Protein AF-A0A7S3APQ5-F1 (afdb_monomer)

InterPro domains:
  IPR001830 Glycosyl transferase, family 20 [PTHR10788] (5-122)
  IPR003337 Trehalose-phosphatase [PF02358] (5-123)
  IPR036412 HAD-like superfamily [SSF56784] (4-120)

Nearest PDB structures (foldseek):
  5dxi-assembly1_A  TM=9.384E-01  e=6.034E-10  Candida albicans SC53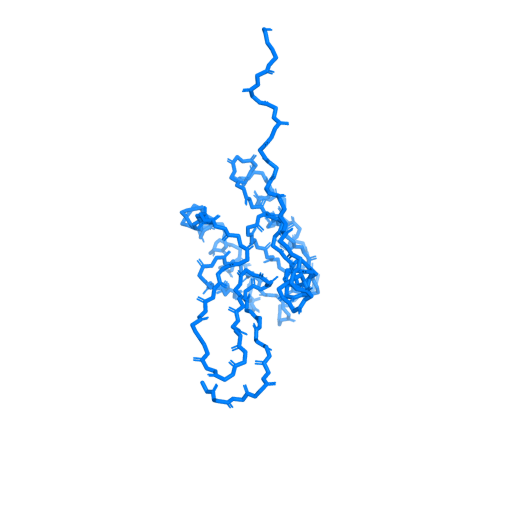14
  5dxi-assembly2_B  TM=9.416E-01  e=1.123E-09  Candida albicans SC5314
  5dx9-assembly1_A  TM=9.024E-01  e=1.352E-09  Cryptococcus neoformans
  5dxo-assembly2_B  TM=7.622E-01  e=1.271E-09  Aspergillus fumigatus Af293
  5dxn-assembly1_A  TM=7.246E-01  e=3.652E-09  Aspergillus fumigatus Af293

Organism: NCBI:txid156174

Sequence (137 aa):
GDLPIWLVAENGLFFQRPNGSEWQQTKEEVDNDWMESLKPVFKYFEARTPDTFTEVQEFTMTWHFLDADEDFAEVQAGDLQAHLVKVSGHVPVEVNTDIKRVEVRPYGVSKGTAVATIIDLISGRKREGAEDTADAE

Foldseek 3Di:
DQACDKDADDQQQWIDHHGDHDIDGLDPPDDQPVVVVCVVLLVVLPVVWPPWDWDDDPFKIKIAQPPTDPVVQVVSLVVSQVVCCVVCVVPQWDWDDDDRMIMIGGHPRHPVSNVVSVVCVVVVNDPDDPPDDDDDD

Solvent-accessible surface area (backbone atoms only — not comparable to full-atom values): 8108 Å² total; per-residue (Å²): 101,77,48,91,48,74,46,73,40,77,60,19,39,32,36,26,52,47,52,50,47,71,78,39,64,73,56,82,89,77,81,47,73,67,52,71,73,45,47,63,58,53,52,54,54,34,78,75,34,69,65,37,46,75,48,77,60,87,61,39,41,36,40,39,37,74,74,21,59,63,75,62,41,55,54,51,49,52,54,48,52,56,49,49,54,66,74,40,74,88,51,78,53,43,79,45,78,56,93,49,33,43,35,38,33,53,55,90,55,28,58,67,55,31,50,53,51,51,51,29,62,74,70,70,48,77,82,80,71,93,77,84,87,89,84,80,133

pLDDT: mean 89.64, std 14.48, range [39.81, 98.56]

Mean predicted aligned error: 6.84 Å

Secondary structure (DSSP, 8-state):
---S--EEEGGGTEEE-TTTPPEEESSSS---THHHHHHHHHHHHHHHSTT-EEEE-SS-EEEE-TTS-HHHHHHHHHHHHHHHHHHSTTSSEEEEEETTEEEEEETT--HHHHHHHHHHHHHT---------S---

Radius of gyration: 18.08 Å; Cα contacts (8 Å, |Δi|>4): 185; chains: 1; bounding box: 43×50×42 Å

Structure (mmCIF, N/CA/C/O backbone):
data_AF-A0A7S3APQ5-F1
#
_entry.id   AF-A0A7S3APQ5-F1
#
loop_
_atom_site.group_PDB
_atom_site.id
_atom_site.type_symbol
_atom_site.label_atom_id
_atom_site.label_alt_id
_atom_site.label_comp_id
_atom_site.label_asym_id
_atom_site.label_entity_id
_atom_site.label_seq_id
_atom_site.pdbx_PDB_ins_code
_atom_site.Cartn_x
_atom_site.Cartn_y
_atom_site.Cartn_z
_atom_site.occupancy
_atom_site.B_iso_or_equiv
_atom_site.auth_seq_id
_atom_site.auth_comp_id
_atom_site.auth_asym_id
_atom_site.auth_atom_id
_atom_site.pdbx_PDB_model_num
ATOM 1 N N . GLY A 1 1 ? -13.959 -13.966 14.979 1.00 64.81 1 GLY A N 1
ATOM 2 C CA . GLY A 1 1 ? -13.312 -14.727 16.063 1.00 64.81 1 GLY A CA 1
ATOM 3 C C . GLY A 1 1 ? -13.451 -13.937 17.342 1.00 64.81 1 GLY A C 1
ATOM 4 O O . GLY A 1 1 ? -13.420 -12.716 17.276 1.00 64.81 1 GLY A O 1
ATOM 5 N N . ASP A 1 2 ? -13.605 -14.605 18.481 1.00 87.25 2 ASP A N 1
ATOM 6 C CA . ASP A 1 2 ? -14.142 -13.983 19.707 1.00 87.25 2 ASP A CA 1
ATOM 7 C C . ASP A 1 2 ? -13.055 -13.454 20.652 1.00 87.25 2 ASP A C 1
ATOM 9 O O . ASP A 1 2 ? -13.194 -13.467 21.873 1.00 87.25 2 ASP A O 1
ATOM 13 N N . LEU A 1 3 ? -11.925 -13.025 20.089 1.00 92.50 3 LEU A N 1
ATOM 14 C CA . LEU A 1 3 ? -10.813 -12.513 20.880 1.00 92.50 3 LEU A CA 1
ATOM 15 C C . LEU A 1 3 ? -11.106 -11.078 21.355 1.00 92.50 3 LEU A C 1
ATOM 17 O O . LEU A 1 3 ? -11.639 -10.274 20.580 1.00 92.50 3 LEU A O 1
ATOM 21 N N . PRO A 1 4 ? -10.699 -10.708 22.585 1.00 93.69 4 PRO A N 1
ATOM 22 C CA . PRO A 1 4 ? -10.903 -9.372 23.137 1.00 93.69 4 PRO A CA 1
ATOM 23 C C . PRO A 1 4 ? -9.852 -8.373 22.612 1.00 93.69 4 PRO A C 1
ATOM 25 O O . PRO A 1 4 ? -9.208 -7.667 23.385 1.00 93.69 4 PRO A O 1
ATOM 28 N N . ILE A 1 5 ? -9.635 -8.339 21.294 1.00 93.62 5 ILE A N 1
ATOM 29 C CA . ILE A 1 5 ? -8.623 -7.505 20.630 1.00 93.62 5 ILE A CA 1
ATOM 30 C C . ILE A 1 5 ? -9.240 -6.702 19.489 1.00 93.62 5 ILE A C 1
ATOM 32 O O . ILE A 1 5 ? -10.164 -7.160 18.823 1.00 93.62 5 ILE A O 1
ATOM 36 N N . TRP A 1 6 ? -8.706 -5.507 19.256 1.00 94.56 6 TRP A N 1
ATOM 37 C CA . TRP A 1 6 ? -8.999 -4.737 18.051 1.00 94.56 6 TRP A CA 1
ATOM 38 C C . TRP A 1 6 ? -8.129 -5.240 16.905 1.00 94.56 6 TRP A C 1
ATOM 40 O O . TRP A 1 6 ? -6.938 -5.488 17.101 1.00 94.56 6 TRP A O 1
ATOM 50 N N . LEU A 1 7 ? -8.711 -5.352 15.715 1.00 95.06 7 LEU A N 1
ATOM 51 C CA . LEU A 1 7 ? -7.971 -5.660 14.493 1.00 95.06 7 LEU A CA 1
ATOM 52 C C . LEU A 1 7 ? -7.991 -4.454 13.566 1.00 95.06 7 LEU A C 1
ATOM 54 O O . LEU A 1 7 ? -8.976 -3.721 13.520 1.00 95.06 7 LEU A O 1
ATOM 58 N N . VAL A 1 8 ? -6.902 -4.265 12.829 1.00 95.06 8 VAL A N 1
ATOM 59 C CA . VAL A 1 8 ? -6.759 -3.229 11.804 1.00 95.06 8 VAL A CA 1
ATOM 60 C C . VAL A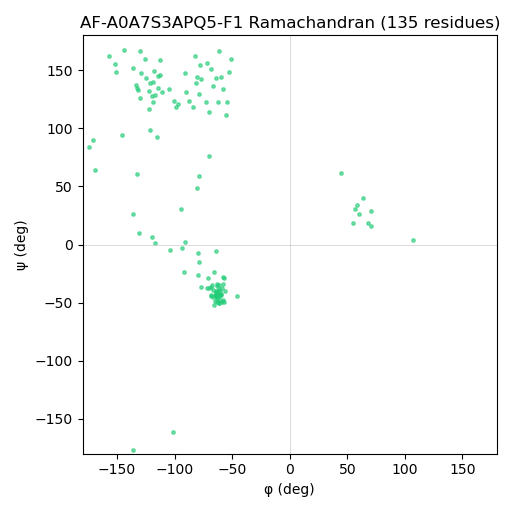 1 8 ? -6.194 -3.886 10.550 1.00 95.06 8 VAL A C 1
ATOM 62 O O . VAL A 1 8 ? -5.233 -4.649 10.648 1.00 95.06 8 VAL A O 1
ATOM 65 N N . ALA A 1 9 ? -6.782 -3.593 9.394 1.00 93.00 9 ALA A N 1
ATOM 66 C CA . ALA A 1 9 ? -6.382 -4.136 8.098 1.00 93.00 9 ALA A CA 1
ATOM 67 C C . ALA A 1 9 ? -6.203 -3.023 7.050 1.00 93.00 9 ALA A C 1
ATOM 69 O O . ALA A 1 9 ? -6.562 -1.867 7.289 1.00 93.00 9 ALA A O 1
ATOM 70 N N . GLU A 1 10 ? -5.574 -3.381 5.926 1.00 91.00 10 GL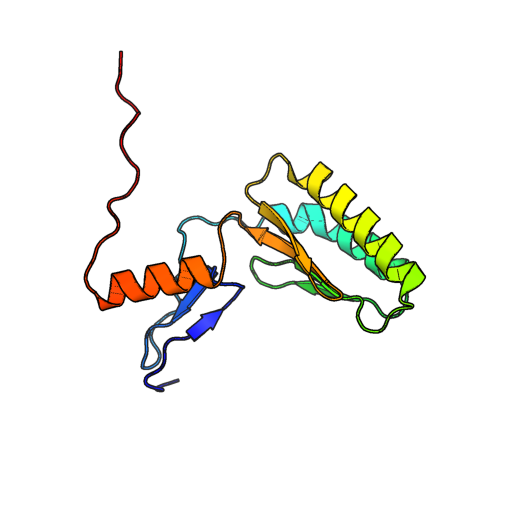U A N 1
ATOM 71 C CA . GLU A 1 10 ? -5.281 -2.508 4.774 1.00 91.00 10 GLU A CA 1
ATOM 72 C C . GLU A 1 10 ? -4.742 -1.134 5.175 1.00 91.00 10 GLU A C 1
ATOM 74 O O . GLU A 1 10 ? -5.362 -0.091 4.976 1.00 91.00 10 GLU A O 1
ATOM 79 N N . ASN A 1 11 ? -3.587 -1.148 5.845 1.00 90.00 11 ASN A N 1
ATOM 80 C CA . ASN A 1 11 ? -2.893 0.056 6.298 1.00 90.00 11 ASN A CA 1
ATOM 81 C C . ASN A 1 11 ? -3.725 1.008 7.170 1.00 90.00 11 ASN A C 1
ATOM 83 O O . ASN A 1 11 ? -3.312 2.145 7.367 1.00 90.00 11 ASN A O 1
ATOM 87 N N . GLY A 1 12 ? -4.832 0.555 7.760 1.00 92.88 12 GLY A N 1
ATOM 88 C CA . GLY A 1 12 ? -5.694 1.395 8.585 1.00 92.88 12 GLY A CA 1
ATOM 89 C C . GLY A 1 12 ? -7.023 1.771 7.947 1.00 92.88 12 GLY A C 1
ATOM 90 O O . GLY A 1 12 ? -7.770 2.528 8.565 1.00 92.88 12 GLY A O 1
ATOM 91 N N . LEU A 1 13 ? -7.342 1.268 6.753 1.00 94.69 13 LEU A N 1
ATOM 92 C CA . LEU A 1 13 ? -8.647 1.513 6.146 1.00 94.69 13 LEU A CA 1
ATOM 93 C C . LEU A 1 13 ? -9.752 0.767 6.887 1.00 94.69 13 LEU A C 1
ATOM 95 O O . LEU A 1 13 ? -10.827 1.319 7.082 1.00 94.69 13 LEU A O 1
ATOM 99 N N . PHE A 1 14 ? -9.478 -0.448 7.353 1.00 94.19 14 PHE A N 1
ATOM 100 C CA . PHE A 1 14 ? -10.467 -1.261 8.047 1.00 94.19 14 PHE A CA 1
ATOM 101 C C . PHE A 1 14 ? -10.089 -1.486 9.499 1.00 94.19 14 PHE A C 1
ATOM 103 O O . PHE A 1 14 ? -8.919 -1.687 9.833 1.00 94.19 14 PHE A O 1
ATOM 110 N N . PHE A 1 15 ? -11.099 -1.532 10.359 1.00 94.44 15 PHE A N 1
ATOM 111 C CA . PHE A 1 15 ? -10.952 -1.978 11.733 1.00 94.44 15 PHE A CA 1
ATOM 112 C C . PHE A 1 15 ? -12.091 -2.908 12.145 1.00 94.44 15 PHE A C 1
ATOM 114 O O . PHE A 1 15 ? -13.214 -2.813 11.654 1.00 94.44 15 PHE A O 1
ATOM 121 N N . GLN A 1 16 ? -11.797 -3.796 13.087 1.00 94.62 16 GLN A N 1
ATOM 122 C CA . GLN A 1 16 ? -12.776 -4.657 13.735 1.00 94.62 16 GLN A CA 1
ATOM 123 C C . GLN A 1 16 ? -12.737 -4.405 15.239 1.00 94.62 16 GLN A C 1
ATOM 125 O O . GLN A 1 16 ? -11.664 -4.391 15.853 1.00 94.62 16 GLN A O 1
ATOM 130 N N . ARG A 1 17 ? -13.916 -4.218 15.838 1.00 93.81 17 ARG A N 1
ATOM 131 C CA . ARG A 1 17 ? -14.046 -4.150 17.299 1.00 93.81 17 ARG A CA 1
ATOM 132 C C . ARG A 1 17 ? -13.849 -5.549 17.911 1.00 93.81 17 ARG A C 1
ATOM 134 O O . ARG A 1 17 ? -14.112 -6.543 17.230 1.00 93.81 17 ARG A O 1
ATOM 141 N N . PRO A 1 18 ? -13.451 -5.641 19.193 1.00 94.06 18 PRO A N 1
ATOM 142 C CA . PRO A 1 18 ? -13.301 -6.913 19.889 1.00 94.06 18 PRO A CA 1
ATOM 143 C C . PRO A 1 18 ? -14.525 -7.826 19.796 1.00 94.06 18 PRO A C 1
ATOM 145 O O . PRO A 1 18 ? -15.652 -7.369 19.593 1.00 94.06 18 PRO A O 1
ATOM 148 N N . ASN A 1 19 ? -14.294 -9.119 20.030 1.00 92.94 19 ASN A N 1
ATOM 149 C CA . ASN A 1 19 ? -15.329 -10.153 20.107 1.00 92.94 19 ASN A CA 1
ATOM 150 C C . ASN A 1 19 ? -16.091 -10.371 18.786 1.00 92.94 19 ASN A C 1
ATOM 152 O O . ASN A 1 19 ? -17.305 -10.548 18.787 1.00 92.94 19 ASN A O 1
ATOM 156 N N . GLY A 1 20 ? -15.378 -10.345 17.656 1.00 84.81 20 GLY A N 1
ATOM 157 C CA . GLY A 1 20 ? -15.925 -10.780 16.368 1.00 84.81 20 GLY A CA 1
ATOM 158 C C . GLY A 1 20 ? -16.979 -9.854 15.760 1.00 84.81 20 GLY A C 1
ATOM 159 O O . GLY A 1 20 ? -17.835 -10.332 15.021 1.00 84.81 20 GLY A O 1
ATOM 160 N N . SER A 1 21 ? -16.917 -8.552 16.054 1.00 90.12 21 SER A N 1
ATOM 161 C CA . SER A 1 21 ? -17.784 -7.545 15.422 1.00 90.12 21 SER A CA 1
ATOM 162 C C . SER A 1 21 ? -17.574 -7.477 13.901 1.00 90.12 21 SER A C 1
ATOM 164 O O . SER A 1 21 ? -16.586 -7.987 13.380 1.00 90.12 21 SER A O 1
ATOM 166 N N . GLU A 1 22 ? -18.461 -6.818 13.162 1.00 92.69 22 GLU A N 1
ATOM 167 C CA . GLU A 1 22 ? -18.246 -6.595 11.726 1.00 92.69 22 GLU A CA 1
ATOM 168 C C . GLU A 1 22 ? -17.079 -5.632 11.460 1.00 92.69 22 GLU A C 1
ATOM 170 O O . GLU A 1 22 ? -16.767 -4.760 12.282 1.00 92.69 22 GLU A O 1
ATOM 175 N N . TRP A 1 23 ? -16.431 -5.811 10.305 1.00 93.00 23 TRP A N 1
ATOM 176 C CA . TRP A 1 23 ? -15.419 -4.885 9.806 1.00 93.00 23 TRP A CA 1
ATOM 177 C C . TRP A 1 23 ? -16.063 -3.545 9.448 1.00 93.00 23 TRP A C 1
ATOM 179 O O . TRP A 1 23 ? -17.128 -3.499 8.840 1.00 93.00 23 TRP A O 1
ATOM 189 N N . GLN A 1 24 ? -15.406 -2.458 9.836 1.00 91.81 24 GLN A N 1
ATOM 190 C CA . GLN A 1 24 ? -15.830 -1.084 9.586 1.00 91.81 24 GLN A CA 1
ATOM 191 C C . GLN A 1 24 ? -14.700 -0.337 8.886 1.00 91.81 24 GLN A C 1
ATOM 193 O O . GLN A 1 24 ? -13.527 -0.552 9.201 1.00 91.81 24 GLN A O 1
ATOM 198 N N . GLN A 1 25 ? -15.048 0.550 7.957 1.00 91.19 25 GLN A N 1
ATOM 199 C CA . GLN A 1 25 ? -14.075 1.447 7.347 1.00 91.19 25 GLN A CA 1
ATOM 200 C C . GLN A 1 25 ? -13.796 2.641 8.272 1.00 91.19 25 GLN A C 1
ATOM 202 O O . GLN A 1 25 ? -14.681 3.130 8.973 1.00 91.19 25 GLN A O 1
ATOM 207 N N . THR A 1 26 ? -12.552 3.118 8.292 1.00 88.44 26 THR A N 1
ATOM 208 C CA . THR A 1 26 ? -12.152 4.345 9.003 1.00 88.44 26 THR A CA 1
ATOM 209 C C . THR A 1 26 ? -12.510 5.613 8.235 1.00 88.44 26 THR A C 1
ATOM 211 O O . THR A 1 26 ? -12.502 6.700 8.815 1.00 88.44 26 THR A O 1
ATOM 214 N N . LYS A 1 27 ? -12.823 5.474 6.946 1.00 84.62 27 LYS A N 1
ATOM 215 C CA . LYS A 1 27 ? -13.316 6.518 6.052 1.00 84.62 27 LYS A CA 1
ATOM 216 C C . LYS A 1 27 ? -14.511 5.977 5.288 1.00 84.62 27 LYS A C 1
ATOM 218 O O . LYS A 1 27 ? -14.450 4.854 4.807 1.00 84.62 27 LYS A O 1
ATOM 223 N N . GLU A 1 28 ? -15.567 6.768 5.188 1.00 82.06 28 GLU A N 1
ATOM 224 C CA . GLU A 1 28 ? -16.716 6.427 4.354 1.00 82.06 28 GLU A CA 1
ATOM 225 C C . GLU A 1 28 ? -16.394 6.715 2.878 1.00 82.06 28 GLU A C 1
ATOM 227 O O . GLU A 1 28 ? -15.534 7.547 2.581 1.00 82.06 28 GLU A O 1
ATOM 232 N N . GLU A 1 29 ? -17.071 6.007 1.970 1.00 82.00 29 GLU A N 1
ATOM 233 C CA . GLU A 1 29 ? -17.067 6.276 0.520 1.00 82.00 29 GLU A CA 1
ATOM 234 C C . GLU A 1 29 ? -15.685 6.241 -0.158 1.00 82.00 29 GLU A C 1
ATOM 236 O O . GLU A 1 29 ? -15.420 6.966 -1.118 1.00 82.00 29 GLU A O 1
ATOM 241 N N . VAL A 1 30 ? -14.783 5.377 0.313 1.00 85.88 30 VAL A N 1
ATOM 242 C CA . VAL A 1 30 ? -13.522 5.141 -0.396 1.00 85.88 30 VAL A CA 1
ATOM 243 C C . VAL A 1 30 ? -13.801 4.335 -1.663 1.00 85.88 30 VAL A C 1
ATOM 245 O O . VAL A 1 30 ? -14.346 3.238 -1.594 1.00 85.88 30 VAL A O 1
ATOM 248 N N . ASP A 1 31 ?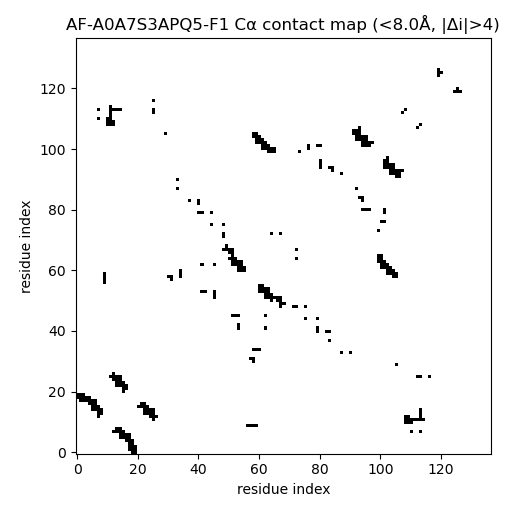 -13.408 4.886 -2.809 1.00 87.38 31 ASP A N 1
ATOM 249 C CA . ASP A 1 31 ? -13.482 4.242 -4.120 1.00 87.38 31 ASP A CA 1
ATOM 250 C C . ASP A 1 31 ? -12.185 3.471 -4.445 1.00 87.38 31 ASP A C 1
ATOM 252 O O . ASP A 1 31 ? -11.085 3.867 -4.035 1.00 87.38 31 ASP A O 1
ATOM 256 N N . ASN A 1 32 ? -12.313 2.369 -5.187 1.00 92.12 32 ASN A N 1
ATOM 257 C CA . ASN A 1 32 ? -11.210 1.561 -5.703 1.00 92.12 32 ASN A CA 1
ATOM 258 C C . ASN A 1 32 ? -11.164 1.455 -7.239 1.00 92.12 32 ASN A C 1
ATOM 260 O O . ASN A 1 32 ? -10.274 0.778 -7.759 1.00 92.12 32 ASN A O 1
ATOM 264 N N . ASP A 1 33 ? -12.010 2.179 -7.983 1.00 93.12 33 ASP A N 1
ATOM 265 C CA . ASP A 1 33 ? -12.012 2.180 -9.457 1.00 93.12 33 ASP A CA 1
ATOM 266 C C . ASP A 1 33 ? -10.652 2.591 -10.052 1.00 93.12 33 ASP A C 1
ATOM 268 O O . ASP A 1 33 ? -10.237 2.122 -11.120 1.00 93.12 33 ASP A O 1
ATOM 272 N N . TRP A 1 34 ? -9.891 3.422 -9.330 1.00 93.50 34 TRP A N 1
ATOM 273 C CA . TRP A 1 34 ? -8.530 3.808 -9.707 1.00 93.50 34 TRP A CA 1
ATOM 274 C C . TRP A 1 34 ? -7.591 2.603 -9.863 1.00 93.50 34 TRP A C 1
ATOM 276 O O . TRP A 1 34 ? -6.659 2.667 -10.670 1.00 93.50 34 TRP A O 1
ATOM 286 N N . MET A 1 35 ? -7.821 1.493 -9.157 1.00 96.06 35 MET A N 1
ATOM 287 C CA . MET A 1 35 ? -6.947 0.318 -9.206 1.00 96.06 35 MET A CA 1
ATOM 288 C C . MET A 1 35 ? -6.898 -0.291 -10.608 1.00 96.06 35 MET A C 1
ATOM 290 O O . MET A 1 35 ? -5.819 -0.651 -11.082 1.00 96.06 35 MET A O 1
ATOM 294 N N . GLU A 1 36 ? -8.028 -0.351 -11.321 1.00 94.94 36 GLU A N 1
ATOM 295 C CA . GLU A 1 36 ? -8.060 -0.872 -12.696 1.00 94.94 36 GLU A CA 1
ATOM 296 C C . GLU A 1 36 ? -7.186 -0.047 -13.644 1.00 94.94 36 GLU A C 1
ATOM 298 O O . GLU A 1 36 ? -6.526 -0.601 -14.526 1.00 94.94 36 GLU A O 1
ATOM 303 N N . SER A 1 37 ? -7.117 1.269 -13.425 1.00 93.81 37 SER A N 1
ATOM 304 C CA . SER A 1 37 ? -6.280 2.166 -14.225 1.00 93.81 37 SER A CA 1
ATOM 305 C C . SER A 1 37 ? -4.780 1.981 -13.960 1.00 93.81 37 SER A C 1
ATOM 307 O O . SER A 1 37 ? -3.968 2.178 -14.866 1.00 93.81 37 SER A O 1
ATOM 309 N N . LEU A 1 38 ? -4.401 1.553 -12.747 1.00 96.06 38 LEU A N 1
ATOM 310 C CA . LEU A 1 38 ? -3.002 1.376 -12.347 1.00 96.06 38 LEU A CA 1
ATOM 311 C C . LEU A 1 38 ? -2.474 -0.043 -12.591 1.00 96.06 38 LEU A C 1
ATOM 313 O O . LEU A 1 38 ? -1.272 -0.210 -12.799 1.00 96.06 38 LEU A O 1
ATOM 317 N N . LYS A 1 39 ? -3.339 -1.065 -12.652 1.00 96.69 39 LYS A N 1
ATOM 318 C CA . LYS A 1 39 ? -2.952 -2.459 -12.961 1.00 96.69 39 LYS A CA 1
ATOM 319 C C . LYS A 1 39 ? -1.995 -2.612 -14.150 1.00 96.69 39 LYS A C 1
ATOM 321 O O . LYS A 1 39 ? -1.036 -3.372 -14.014 1.00 96.69 39 LYS A O 1
ATOM 326 N N . PRO A 1 40 ? -2.187 -1.937 -15.301 1.00 97.56 40 PRO A N 1
ATOM 327 C CA . PRO A 1 40 ? -1.252 -2.042 -16.420 1.00 97.56 40 PRO A CA 1
ATOM 328 C C . PRO A 1 40 ? 0.152 -1.524 -16.091 1.00 97.56 40 PRO A C 1
ATOM 330 O O . PRO A 1 40 ? 1.128 -2.091 -16.577 1.00 97.56 40 PRO A O 1
ATOM 333 N N . VAL A 1 41 ? 0.261 -0.486 -15.253 1.00 97.94 41 VAL A N 1
ATOM 334 C CA . VAL A 1 41 ? 1.547 0.075 -14.812 1.00 97.94 41 VAL A CA 1
ATOM 335 C C . VAL A 1 41 ? 2.285 -0.952 -13.958 1.00 97.94 41 VAL A C 1
ATOM 337 O O . VAL A 1 41 ? 3.413 -1.312 -14.280 1.00 97.94 41 VAL A O 1
ATOM 340 N N . PHE A 1 42 ? 1.627 -1.505 -12.939 1.00 98.25 42 PHE A N 1
ATOM 341 C CA . PHE A 1 42 ? 2.213 -2.546 -12.088 1.00 98.25 42 PHE A CA 1
ATOM 342 C C . PHE A 1 42 ? 2.654 -3.775 -12.894 1.00 98.25 42 PHE A C 1
ATOM 344 O O . PHE A 1 42 ? 3.807 -4.192 -12.804 1.00 98.25 42 PHE A O 1
ATOM 351 N N . LYS A 1 43 ? 1.785 -4.287 -13.778 1.00 98.06 43 LYS A N 1
ATOM 352 C CA . LYS A 1 43 ? 2.113 -5.421 -14.661 1.00 98.06 43 LYS A CA 1
ATOM 353 C C . LYS A 1 43 ? 3.313 -5.146 -15.561 1.00 98.06 43 LYS A C 1
ATOM 355 O O . LYS A 1 43 ? 4.094 -6.055 -15.829 1.00 98.06 43 LYS A O 1
ATOM 360 N N . TYR A 1 44 ? 3.455 -3.915 -16.048 1.00 98.25 44 TYR A N 1
ATOM 361 C CA . TYR A 1 44 ? 4.600 -3.527 -16.863 1.00 98.25 44 TYR A CA 1
ATOM 362 C C . TYR A 1 44 ? 5.911 -3.606 -16.074 1.00 98.25 44 TYR A C 1
ATOM 364 O O . TYR A 1 44 ? 6.887 -4.136 -16.600 1.00 98.25 44 TYR A O 1
ATOM 372 N N . PHE A 1 45 ? 5.934 -3.114 -14.831 1.00 98.25 45 PHE A N 1
ATOM 373 C CA . PHE A 1 45 ? 7.127 -3.151 -13.977 1.00 98.25 45 PHE A CA 1
ATOM 374 C C . PHE A 1 45 ? 7.452 -4.559 -13.466 1.00 98.25 45 PHE A C 1
ATOM 376 O O . PHE A 1 45 ? 8.622 -4.937 -13.466 1.00 98.25 45 PHE A O 1
ATOM 383 N N . GLU A 1 46 ? 6.436 -5.357 -13.140 1.00 98.12 46 GLU A N 1
ATOM 384 C CA . GLU A 1 46 ? 6.578 -6.772 -12.781 1.00 98.12 46 GLU A CA 1
ATOM 385 C C . GLU A 1 46 ? 7.184 -7.598 -13.927 1.00 98.12 46 GLU A C 1
ATOM 387 O O . GLU A 1 46 ? 8.171 -8.301 -13.739 1.00 98.12 46 GLU A O 1
ATOM 392 N N . ALA A 1 47 ? 6.677 -7.453 -15.156 1.00 98.06 47 ALA A N 1
ATOM 393 C CA . ALA A 1 47 ? 7.142 -8.245 -16.299 1.00 98.06 47 ALA A CA 1
ATOM 394 C C . ALA A 1 47 ? 8.600 -7.967 -16.715 1.00 98.06 47 ALA A C 1
ATOM 396 O O . ALA A 1 47 ? 9.222 -8.799 -17.377 1.00 98.06 47 ALA A O 1
ATOM 397 N N . ARG A 1 48 ? 9.136 -6.788 -16.380 1.00 96.81 48 ARG A N 1
ATOM 398 C CA . ARG A 1 48 ? 10.497 -6.364 -16.759 1.00 96.81 48 ARG A CA 1
ATOM 399 C C . ARG A 1 48 ? 11.508 -6.428 -15.620 1.00 96.81 48 ARG A C 1
ATOM 401 O O . ARG A 1 48 ? 12.681 -6.158 -15.868 1.00 96.81 48 ARG A O 1
ATOM 408 N N . THR A 1 49 ? 11.064 -6.755 -14.410 1.00 97.75 49 THR A N 1
ATOM 409 C CA . THR A 1 49 ? 11.920 -6.828 -13.225 1.00 97.75 49 THR A CA 1
ATOM 410 C C . THR A 1 49 ? 11.826 -8.240 -12.653 1.00 97.75 49 THR A C 1
ATOM 412 O O . THR A 1 49 ? 10.834 -8.554 -11.993 1.00 97.75 49 THR A O 1
ATOM 415 N N . PRO A 1 50 ? 12.803 -9.120 -12.951 1.00 97.62 50 PRO A N 1
ATOM 416 C CA . PRO A 1 50 ? 12.820 -10.482 -12.426 1.00 97.62 50 PRO A CA 1
ATOM 417 C C . PRO A 1 50 ? 12.689 -10.510 -10.903 1.00 97.62 50 PRO A C 1
ATOM 419 O O . PRO A 1 50 ? 13.149 -9.589 -10.234 1.00 97.62 50 PRO A O 1
ATOM 422 N N . ASP A 1 51 ? 12.061 -11.565 -10.384 1.00 97.81 51 ASP A N 1
ATOM 423 C CA . ASP A 1 51 ? 11.882 -11.803 -8.944 1.00 97.81 51 ASP A CA 1
ATOM 424 C C . ASP A 1 51 ? 11.088 -10.703 -8.210 1.00 97.81 51 ASP A C 1
ATOM 426 O O . ASP A 1 51 ? 11.196 -10.518 -6.999 1.00 97.81 51 ASP A O 1
ATOM 430 N N . THR A 1 52 ? 10.229 -9.994 -8.949 1.00 98.44 52 THR A N 1
ATOM 431 C CA . THR A 1 52 ? 9.244 -9.055 -8.397 1.00 98.44 52 THR A CA 1
ATOM 432 C C . THR A 1 52 ? 7.827 -9.559 -8.612 1.00 98.44 52 THR A C 1
ATOM 434 O O . THR A 1 52 ? 7.572 -10.393 -9.483 1.00 98.44 52 THR A O 1
ATOM 437 N N . PHE A 1 53 ? 6.888 -9.057 -7.813 1.00 98.31 53 PHE A N 1
ATOM 438 C CA . PHE A 1 53 ? 5.472 -9.381 -7.962 1.00 98.31 53 PHE A CA 1
ATOM 439 C C . PHE A 1 53 ? 4.580 -8.247 -7.460 1.00 98.31 53 PHE A C 1
ATOM 441 O O . PHE A 1 53 ? 4.966 -7.460 -6.591 1.00 98.31 53 PHE A O 1
ATOM 448 N N . THR A 1 54 ? 3.360 -8.183 -7.991 1.00 98.25 54 THR A N 1
ATOM 449 C CA . THR A 1 54 ? 2.322 -7.259 -7.526 1.00 98.25 54 THR A CA 1
ATOM 450 C C . THR A 1 54 ? 1.326 -7.971 -6.617 1.00 98.25 54 THR A C 1
ATOM 452 O O . THR A 1 54 ? 0.655 -8.920 -7.018 1.00 98.25 54 THR A O 1
ATOM 455 N N . GLU A 1 55 ? 1.170 -7.463 -5.401 1.00 97.56 55 GLU A N 1
ATOM 456 C CA . GLU A 1 55 ? 0.080 -7.795 -4.490 1.00 97.56 55 GLU A CA 1
ATOM 457 C C . GLU A 1 55 ? -1.095 -6.829 -4.705 1.00 97.56 55 GLU A C 1
ATOM 459 O O . GLU A 1 55 ? -0.916 -5.609 -4.744 1.00 97.56 55 GLU A O 1
ATOM 464 N N . VAL A 1 56 ? -2.307 -7.373 -4.835 1.00 96.69 56 VAL A N 1
ATOM 465 C CA . VAL A 1 56 ? -3.547 -6.602 -5.008 1.00 96.69 56 VAL A CA 1
ATOM 466 C C . VAL A 1 56 ? -4.512 -6.969 -3.883 1.00 96.69 56 VAL A C 1
ATOM 468 O O . VAL A 1 56 ? -4.935 -8.121 -3.786 1.00 96.69 56 VAL A O 1
ATOM 471 N N . GLN A 1 57 ? -4.836 -5.990 -3.042 1.00 94.62 57 GLN A N 1
ATOM 472 C CA . GLN A 1 57 ? -5.833 -6.086 -1.969 1.00 94.62 57 GLN A CA 1
ATOM 473 C C . GLN A 1 57 ? -7.146 -5.407 -2.403 1.00 94.62 57 GLN A C 1
ATOM 475 O O . GLN A 1 57 ? -7.362 -5.228 -3.600 1.00 94.62 57 GLN A O 1
ATOM 480 N N . GLU A 1 58 ? -8.040 -5.048 -1.477 1.00 93.44 58 GLU A N 1
ATOM 481 C CA . GLU A 1 58 ? -9.321 -4.422 -1.835 1.00 93.44 58 GLU A CA 1
ATOM 482 C C . GLU A 1 58 ? -9.167 -2.935 -2.198 1.00 93.44 58 GLU A C 1
ATOM 484 O O . GLU A 1 58 ? -9.817 -2.464 -3.132 1.00 93.44 58 GLU A O 1
ATOM 489 N N . PHE A 1 59 ? -8.270 -2.218 -1.508 1.00 94.69 59 PHE A N 1
ATOM 490 C CA . PHE A 1 59 ? -7.981 -0.795 -1.742 1.00 94.69 59 PHE A CA 1
ATOM 491 C C . PHE A 1 59 ? -6.487 -0.484 -1.859 1.00 94.69 59 PHE A C 1
ATOM 493 O O . PHE A 1 59 ? -6.086 0.675 -1.829 1.00 94.69 59 PHE A O 1
ATOM 500 N N . THR A 1 60 ? -5.627 -1.496 -1.944 1.00 95.44 60 THR A N 1
ATOM 501 C CA . THR A 1 60 ? -4.172 -1.300 -1.954 1.00 95.44 60 THR A CA 1
ATOM 502 C C . THR A 1 60 ? -3.528 -2.124 -3.061 1.00 95.44 60 THR A C 1
ATOM 504 O O . THR A 1 60 ? -3.870 -3.290 -3.261 1.00 95.44 60 THR A O 1
ATOM 507 N N . MET A 1 61 ? -2.581 -1.519 -3.778 1.00 97.50 61 MET A N 1
ATOM 508 C CA . MET A 1 61 ? -1.701 -2.212 -4.718 1.00 97.50 61 MET A CA 1
ATOM 509 C C . MET A 1 61 ? -0.254 -2.034 -4.285 1.00 97.50 61 MET A C 1
ATOM 511 O O . MET A 1 61 ? 0.193 -0.899 -4.121 1.00 97.50 61 MET A O 1
ATOM 515 N N . THR A 1 62 ? 0.483 -3.133 -4.159 1.00 98.06 62 THR A N 1
ATOM 516 C CA . THR A 1 62 ? 1.875 -3.112 -3.701 1.00 98.06 62 THR A CA 1
ATOM 517 C C . THR A 1 62 ? 2.753 -3.905 -4.649 1.00 98.06 62 THR A C 1
ATOM 519 O O . THR A 1 62 ? 2.495 -5.072 -4.919 1.00 98.06 62 THR A O 1
ATOM 522 N N . TRP A 1 63 ? 3.811 -3.278 -5.146 1.00 98.56 63 TRP A N 1
ATOM 523 C CA . TRP A 1 63 ? 4.853 -3.933 -5.919 1.00 98.56 63 TRP A CA 1
ATOM 524 C C . TRP A 1 63 ? 6.014 -4.259 -4.991 1.00 98.56 63 TRP A C 1
ATOM 526 O O . TRP A 1 63 ? 6.571 -3.357 -4.361 1.00 98.56 63 TRP A O 1
ATOM 536 N N . HIS A 1 64 ? 6.353 -5.541 -4.895 1.00 98.44 64 HIS A N 1
ATOM 537 C CA . HIS A 1 64 ? 7.405 -6.056 -4.025 1.00 98.44 64 HIS A CA 1
ATOM 538 C C . HIS A 1 64 ? 8.637 -6.403 -4.846 1.00 98.44 64 HIS A C 1
ATOM 540 O O . HIS A 1 64 ? 8.531 -7.069 -5.876 1.00 98.44 64 HIS A O 1
ATOM 546 N N . PHE A 1 65 ? 9.803 -5.978 -4.364 1.00 97.69 65 PHE A N 1
ATOM 547 C CA . PHE A 1 65 ? 11.078 -6.182 -5.053 1.00 97.69 65 PHE A CA 1
ATOM 548 C C . PHE A 1 65 ? 12.206 -6.635 -4.123 1.00 97.69 65 PHE A C 1
ATOM 550 O O . PHE A 1 65 ? 13.379 -6.388 -4.382 1.00 97.69 65 PHE A O 1
ATOM 557 N N . LEU A 1 66 ? 11.847 -7.294 -3.019 1.00 97.44 66 LEU A N 1
ATOM 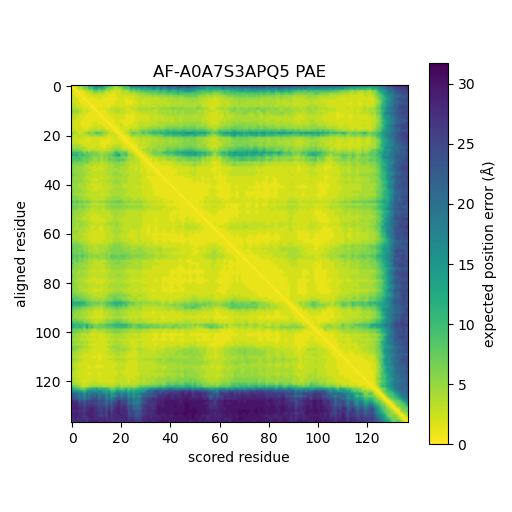558 C CA . LEU A 1 66 ? 12.803 -7.786 -2.026 1.00 97.44 66 LEU A CA 1
ATOM 559 C C . LEU A 1 66 ? 13.781 -8.819 -2.600 1.00 97.44 66 LEU A C 1
ATOM 561 O O . LEU A 1 66 ? 14.951 -8.799 -2.232 1.00 97.44 66 LEU A O 1
ATOM 565 N N . ASP A 1 67 ? 13.296 -9.693 -3.481 1.00 96.56 67 ASP A N 1
ATOM 566 C CA . ASP A 1 67 ? 14.068 -10.817 -4.022 1.00 96.56 67 ASP A CA 1
ATOM 567 C C . ASP A 1 67 ? 14.763 -10.488 -5.356 1.00 96.56 67 ASP A C 1
ATOM 569 O O . ASP A 1 67 ? 15.498 -11.315 -5.893 1.00 96.56 67 ASP A O 1
ATOM 573 N N . ALA A 1 68 ? 14.552 -9.280 -5.884 1.00 97.00 68 ALA A N 1
ATOM 574 C CA . ALA A 1 68 ? 15.154 -8.820 -7.127 1.00 97.00 68 ALA A CA 1
ATOM 575 C C . ALA A 1 68 ? 16.587 -8.302 -6.929 1.00 97.00 68 ALA A C 1
ATOM 577 O O . ALA A 1 68 ? 17.006 -7.957 -5.823 1.00 97.00 68 ALA A O 1
ATOM 578 N N . ASP A 1 69 ? 17.330 -8.204 -8.035 1.00 97.69 69 ASP A N 1
ATOM 579 C CA . ASP A 1 69 ? 18.633 -7.534 -8.060 1.00 97.69 69 ASP A CA 1
ATOM 580 C C . ASP A 1 69 ? 18.513 -6.105 -7.515 1.00 97.69 69 ASP A C 1
ATOM 582 O O . ASP A 1 69 ? 17.721 -5.312 -8.021 1.00 97.69 69 ASP A O 1
ATOM 586 N N . GLU A 1 70 ? 19.283 -5.788 -6.474 1.00 95.31 70 GLU A N 1
ATOM 587 C CA . GLU A 1 70 ? 19.106 -4.562 -5.695 1.00 95.31 70 GLU A CA 1
ATOM 588 C C . GLU A 1 70 ? 19.292 -3.298 -6.540 1.00 95.31 70 GLU A C 1
ATOM 590 O O . GLU A 1 70 ? 18.410 -2.440 -6.550 1.00 95.31 70 GLU A O 1
ATOM 595 N N . ASP A 1 71 ? 20.391 -3.198 -7.287 1.00 96.44 71 ASP A N 1
ATOM 596 C CA . ASP A 1 71 ? 20.698 -2.005 -8.077 1.00 96.44 71 ASP A CA 1
ATOM 597 C C . ASP A 1 71 ? 19.656 -1.791 -9.183 1.00 96.44 71 ASP A C 1
ATOM 599 O O . ASP A 1 71 ? 19.180 -0.672 -9.399 1.00 96.44 71 ASP A O 1
ATOM 603 N N . PHE A 1 72 ? 19.263 -2.863 -9.878 1.00 96.94 72 PHE A N 1
ATOM 604 C CA . PHE A 1 72 ? 18.251 -2.777 -10.924 1.00 96.94 72 PHE A CA 1
ATOM 605 C C . PHE A 1 72 ? 16.859 -2.472 -10.359 1.00 96.94 72 PHE A C 1
ATOM 607 O O . PHE A 1 72 ? 16.141 -1.628 -10.903 1.00 96.94 72 PHE A O 1
ATOM 614 N N . ALA A 1 73 ? 16.473 -3.121 -9.262 1.00 97.12 73 ALA A N 1
ATOM 615 C CA . ALA A 1 73 ? 15.155 -2.970 -8.668 1.00 97.12 73 ALA A CA 1
ATOM 616 C C . ALA A 1 73 ? 14.933 -1.580 -8.064 1.00 97.12 73 ALA A C 1
ATOM 618 O O . ALA A 1 73 ? 13.837 -1.046 -8.205 1.00 97.12 73 ALA A O 1
ATOM 619 N N . GLU A 1 74 ? 15.951 -0.956 -7.464 1.00 97.00 74 GLU A N 1
ATOM 620 C CA . GLU A 1 74 ? 15.846 0.418 -6.943 1.00 97.00 74 GLU A CA 1
ATOM 621 C C . GLU A 1 74 ? 15.604 1.436 -8.072 1.00 97.00 74 GLU A C 1
ATOM 623 O O . GLU A 1 74 ? 14.769 2.336 -7.943 1.00 97.00 74 GLU A O 1
ATOM 628 N N . VAL A 1 75 ? 16.263 1.264 -9.226 1.00 97.81 75 VAL A N 1
ATOM 629 C CA . VAL A 1 75 ? 15.997 2.091 -10.418 1.00 97.81 75 VAL A CA 1
ATOM 630 C C . VAL A 1 75 ? 14.561 1.882 -10.900 1.00 97.81 75 VAL A C 1
ATOM 632 O O . VAL A 1 75 ? 13.828 2.844 -11.136 1.00 97.81 75 VAL A O 1
ATOM 635 N N . GLN A 1 76 ? 14.131 0.623 -10.995 1.00 98.25 76 GLN A N 1
ATOM 636 C CA . GLN A 1 76 ? 12.777 0.270 -11.410 1.00 98.25 76 GLN A CA 1
ATOM 637 C C . GLN A 1 76 ? 11.709 0.783 -10.422 1.00 98.25 76 GLN A C 1
ATOM 639 O O . GLN A 1 76 ? 10.650 1.231 -10.862 1.00 98.25 76 GLN A O 1
ATOM 644 N N . ALA A 1 77 ? 11.990 0.790 -9.117 1.00 98.19 77 ALA A N 1
ATOM 645 C CA . ALA A 1 77 ? 11.121 1.336 -8.077 1.00 98.19 77 ALA A CA 1
ATOM 646 C C . ALA A 1 77 ? 10.950 2.855 -8.218 1.00 98.19 77 ALA A C 1
ATOM 648 O O . ALA A 1 77 ? 9.828 3.358 -8.124 1.00 98.19 77 ALA A O 1
ATOM 649 N N . GLY A 1 78 ? 12.040 3.582 -8.487 1.00 98.06 78 GLY A N 1
ATOM 650 C CA . GLY A 1 78 ? 12.005 5.025 -8.732 1.00 98.06 78 GLY A CA 1
ATOM 651 C C . GLY A 1 78 ? 11.191 5.388 -9.977 1.00 98.06 78 GLY A C 1
ATOM 652 O O . GLY A 1 78 ? 10.331 6.271 -9.927 1.00 98.06 78 GLY A O 1
ATOM 653 N N . ASP A 1 79 ? 11.398 4.655 -11.073 1.00 98.31 79 ASP A N 1
ATOM 654 C CA . ASP A 1 79 ? 10.631 4.826 -12.310 1.00 98.31 79 ASP A CA 1
ATOM 655 C C . ASP A 1 79 ? 9.139 4.510 -12.107 1.00 98.31 79 ASP A C 1
ATOM 657 O O . ASP A 1 79 ? 8.275 5.253 -12.586 1.00 98.31 79 ASP A O 1
ATOM 661 N N . LEU A 1 80 ? 8.824 3.438 -11.370 1.00 98.50 80 LEU A N 1
ATOM 662 C CA . LEU A 1 80 ? 7.453 3.068 -11.018 1.00 98.50 80 LEU A CA 1
ATOM 663 C C . LEU A 1 80 ? 6.794 4.168 -10.184 1.00 98.50 80 LEU A C 1
ATOM 665 O O . LEU A 1 80 ? 5.713 4.633 -10.541 1.00 98.50 80 LEU A O 1
ATOM 669 N N . GLN A 1 81 ? 7.451 4.630 -9.119 1.00 98.19 81 GLN A N 1
ATOM 670 C CA . GLN A 1 81 ? 6.940 5.693 -8.255 1.00 98.19 81 GLN A CA 1
ATOM 671 C C . GLN A 1 81 ? 6.652 6.970 -9.055 1.00 98.19 81 GLN A C 1
ATOM 673 O O . GLN A 1 81 ? 5.554 7.523 -8.963 1.00 98.19 81 GLN A O 1
ATOM 678 N N . ALA A 1 82 ? 7.608 7.424 -9.870 1.00 97.69 82 ALA A N 1
ATOM 679 C CA . ALA A 1 82 ? 7.450 8.623 -10.688 1.00 97.69 82 ALA A CA 1
ATOM 680 C C . ALA A 1 82 ? 6.287 8.488 -11.683 1.00 97.69 82 ALA A C 1
ATOM 682 O O . ALA A 1 82 ? 5.520 9.436 -11.885 1.00 97.69 82 ALA A O 1
ATOM 683 N N . HIS A 1 83 ? 6.127 7.305 -12.285 1.00 97.69 83 HIS A N 1
ATOM 684 C CA . HIS A 1 83 ? 5.013 7.029 -13.182 1.00 97.69 83 HIS A CA 1
ATOM 685 C C . HIS A 1 83 ? 3.675 7.062 -12.439 1.00 97.69 83 HIS A C 1
ATOM 687 O O . HIS A 1 83 ? 2.759 7.747 -12.891 1.00 97.69 83 HIS A O 1
ATOM 693 N N . LEU A 1 84 ? 3.575 6.373 -11.297 1.00 97.56 84 LEU A N 1
ATOM 694 C CA . LEU A 1 84 ? 2.366 6.303 -10.476 1.00 97.56 84 LEU A CA 1
ATOM 695 C C . LEU A 1 84 ? 1.915 7.692 -10.023 1.00 97.56 84 LEU A C 1
ATOM 697 O O . LEU A 1 84 ? 0.771 8.050 -10.274 1.00 97.56 84 LEU A O 1
ATOM 701 N N . VAL A 1 85 ? 2.822 8.511 -9.474 1.00 96.06 85 VAL A N 1
ATOM 702 C CA . VAL A 1 85 ? 2.519 9.891 -9.043 1.00 96.06 85 VAL A CA 1
ATOM 703 C C . VAL A 1 85 ? 1.954 10.724 -10.194 1.00 96.06 85 VAL A C 1
ATOM 705 O O . VAL A 1 85 ? 1.022 11.507 -10.013 1.00 96.06 85 VAL A O 1
ATOM 708 N N . LYS A 1 86 ? 2.500 10.553 -11.402 1.00 95.06 86 LYS A N 1
ATOM 709 C CA . LYS A 1 86 ? 2.033 11.274 -12.586 1.00 95.06 86 LYS A CA 1
ATOM 710 C C . LYS A 1 86 ? 0.629 10.839 -13.013 1.00 95.06 86 LYS A C 1
ATOM 712 O O . LYS A 1 86 ? -0.180 11.699 -13.353 1.00 95.06 86 LYS A O 1
ATOM 717 N N . VAL A 1 87 ? 0.346 9.535 -13.041 1.00 94.06 87 VAL A N 1
ATOM 718 C CA . VAL A 1 87 ? -0.952 9.021 -13.517 1.00 94.06 87 VAL A CA 1
ATOM 719 C C . VAL A 1 87 ? -2.054 9.129 -12.465 1.00 94.06 87 VAL A C 1
ATOM 721 O O . VAL A 1 87 ? -3.219 9.260 -12.825 1.00 94.06 87 VAL A O 1
ATOM 724 N N . SER A 1 88 ? -1.701 9.135 -11.177 1.00 92.75 88 SER A N 1
ATOM 725 C CA . SER A 1 88 ? -2.659 9.182 -10.073 1.00 92.75 88 SER A CA 1
ATOM 726 C C . SER A 1 88 ? -3.008 10.597 -9.607 1.00 92.75 88 SER A C 1
ATOM 728 O O . SER A 1 88 ? -3.788 10.753 -8.674 1.00 92.75 88 SER A O 1
ATOM 730 N N . GLY A 1 89 ? -2.474 11.649 -10.236 1.00 89.00 89 GLY A N 1
ATOM 731 C CA . GLY A 1 89 ? -2.611 13.028 -9.746 1.00 89.00 89 GLY A CA 1
ATOM 732 C C . GLY A 1 89 ? -4.039 13.599 -9.707 1.00 89.00 89 GLY A C 1
ATOM 733 O O . GLY A 1 89 ? -4.218 14.722 -9.253 1.00 89.00 89 GLY A O 1
ATOM 734 N N . HIS A 1 90 ? -5.036 12.873 -10.222 1.00 88.00 90 HIS A N 1
ATOM 735 C CA . HIS A 1 90 ? -6.443 13.301 -10.293 1.00 88.00 90 HIS A CA 1
ATOM 736 C C . HIS A 1 90 ? -7.374 12.396 -9.469 1.00 88.00 90 HIS A C 1
ATOM 738 O O . HIS A 1 90 ? -8.583 12.608 -9.468 1.00 88.00 90 HIS A O 1
ATOM 744 N N . VAL A 1 91 ? -6.827 11.383 -8.790 1.00 90.69 91 VAL A N 1
ATOM 745 C CA . VAL A 1 91 ? -7.573 10.439 -7.947 1.00 90.69 91 VAL A CA 1
ATOM 746 C C . VAL A 1 91 ? -7.097 10.555 -6.493 1.00 90.69 91 VAL A C 1
ATOM 748 O O . VAL A 1 91 ? -5.935 10.898 -6.262 1.00 90.69 91 VAL A O 1
ATOM 751 N N . PRO A 1 92 ? -7.962 10.301 -5.493 1.00 91.94 92 PRO A N 1
ATOM 752 C CA . PRO A 1 92 ? -7.656 10.532 -4.080 1.00 91.94 92 PRO A CA 1
ATOM 753 C C . PRO A 1 92 ? -6.787 9.411 -3.478 1.00 91.94 92 PRO A C 1
ATOM 755 O O . PRO A 1 92 ? -7.173 8.753 -2.512 1.00 91.94 92 PRO A O 1
ATOM 758 N N . VAL A 1 93 ? -5.598 9.190 -4.039 1.00 95.19 93 VAL A N 1
ATOM 759 C CA . VAL A 1 93 ? -4.642 8.155 -3.613 1.00 95.19 93 VAL A CA 1
ATOM 760 C C . VAL A 1 93 ? -3.271 8.752 -3.319 1.00 95.19 93 VAL A C 1
ATOM 762 O O . VAL A 1 93 ? -2.923 9.834 -3.789 1.00 95.19 93 VAL A O 1
ATOM 765 N N . GLU A 1 94 ? -2.471 8.023 -2.554 1.00 95.06 94 GLU A N 1
ATOM 766 C CA . GLU A 1 94 ? -1.083 8.347 -2.247 1.00 95.06 94 GLU A CA 1
ATOM 767 C C . GLU A 1 94 ? -0.157 7.212 -2.692 1.00 95.06 94 GLU A C 1
ATOM 769 O O . GLU A 1 94 ? -0.470 6.031 -2.525 1.00 95.06 94 GLU A O 1
ATOM 774 N N . VAL A 1 95 ? 0.992 7.588 -3.261 1.00 96.94 95 VAL A N 1
ATOM 775 C CA . VAL A 1 95 ? 2.062 6.662 -3.644 1.00 96.94 95 VAL A CA 1
ATOM 776 C C . VAL A 1 95 ? 3.118 6.686 -2.547 1.00 96.94 95 VAL A C 1
ATOM 778 O O . VAL A 1 95 ? 3.726 7.724 -2.286 1.00 96.94 95 VAL A O 1
ATOM 781 N N . ASN A 1 96 ? 3.343 5.543 -1.914 1.00 95.25 96 ASN A N 1
ATOM 782 C CA . ASN A 1 96 ? 4.297 5.372 -0.832 1.00 95.25 96 ASN A CA 1
ATOM 783 C C . ASN A 1 96 ? 5.422 4.439 -1.276 1.00 95.25 96 ASN A C 1
ATOM 785 O O . ASN A 1 96 ? 5.170 3.368 -1.818 1.00 95.25 96 ASN A O 1
ATOM 789 N N . THR A 1 97 ? 6.661 4.819 -0.987 1.00 94.75 97 THR A N 1
ATOM 790 C CA . THR A 1 97 ? 7.818 3.932 -1.137 1.00 94.75 97 THR A CA 1
ATOM 791 C C . THR A 1 97 ? 8.335 3.594 0.249 1.00 94.75 97 THR A C 1
ATOM 793 O O . THR A 1 97 ? 8.513 4.480 1.085 1.00 94.75 97 THR A O 1
ATOM 796 N N . ASP A 1 98 ? 8.551 2.311 0.493 1.00 89.88 98 ASP A N 1
ATOM 797 C CA . ASP A 1 98 ? 9.098 1.786 1.741 1.00 89.88 98 ASP A CA 1
ATOM 798 C C . ASP A 1 98 ? 10.158 0.723 1.403 1.00 89.88 98 ASP A C 1
ATOM 800 O O . ASP A 1 98 ? 10.479 0.506 0.233 1.00 89.88 98 ASP A O 1
ATOM 804 N N . ILE A 1 99 ? 10.729 0.065 2.412 1.00 93.56 99 ILE A N 1
ATOM 805 C CA . ILE A 1 99 ? 11.793 -0.926 2.237 1.00 93.56 99 ILE A CA 1
ATOM 806 C C . ILE A 1 99 ? 11.335 -2.018 1.266 1.00 93.56 99 ILE A C 1
ATOM 808 O O . ILE A 1 99 ? 10.462 -2.825 1.586 1.00 93.56 99 ILE A O 1
ATOM 812 N N . LYS A 1 100 ? 11.961 -2.028 0.084 1.00 96.25 100 LYS A N 1
ATOM 813 C CA . LYS A 1 100 ? 11.754 -3.008 -0.987 1.00 96.25 100 LYS A CA 1
ATOM 814 C C . LYS A 1 100 ? 10.305 -3.134 -1.479 1.00 96.25 100 LYS A C 1
ATOM 816 O O . LYS A 1 100 ? 9.891 -4.206 -1.932 1.00 96.25 100 LYS A O 1
ATOM 821 N N . ARG A 1 101 ? 9.533 -2.038 -1.414 1.00 97.44 101 ARG A N 1
ATOM 822 C CA . ARG A 1 101 ? 8.170 -1.977 -1.964 1.00 97.44 101 ARG A CA 1
ATOM 823 C C . ARG A 1 101 ? 7.728 -0.586 -2.416 1.00 97.44 101 ARG A C 1
ATOM 825 O O . ARG A 1 101 ? 8.086 0.421 -1.805 1.00 97.44 101 ARG A O 1
ATOM 832 N N . VAL A 1 102 ? 6.875 -0.551 -3.438 1.00 98.31 102 VAL A N 1
ATOM 833 C CA . VAL A 1 102 ? 6.121 0.642 -3.861 1.00 98.31 102 VAL A CA 1
ATOM 834 C C . VAL A 1 102 ? 4.632 0.342 -3.727 1.00 98.31 102 VAL A C 1
ATOM 836 O O . VAL A 1 102 ? 4.136 -0.620 -4.304 1.00 98.31 102 VAL A O 1
ATOM 839 N N . GLU A 1 103 ? 3.922 1.153 -2.955 1.00 97.38 103 GLU A N 1
ATOM 840 C CA . GLU A 1 103 ? 2.519 0.969 -2.581 1.00 97.38 103 GLU A CA 1
ATOM 841 C C . GLU A 1 103 ? 1.674 2.146 -3.083 1.00 97.38 103 GLU A C 1
ATOM 843 O O . GLU A 1 103 ? 2.077 3.303 -2.974 1.00 97.38 103 GLU A O 1
ATOM 848 N N . VAL A 1 104 ? 0.472 1.862 -3.584 1.00 97.00 104 VAL A N 1
ATOM 849 C CA . VAL A 1 104 ? -0.588 2.856 -3.790 1.00 97.00 104 VAL A CA 1
ATOM 850 C C . VAL A 1 104 ? -1.768 2.498 -2.905 1.00 97.00 104 VAL A C 1
ATOM 852 O O . VAL A 1 104 ? -2.238 1.359 -2.928 1.00 97.00 104 VAL A O 1
ATOM 855 N N . ARG A 1 105 ? -2.247 3.478 -2.139 1.00 94.94 105 ARG A N 1
ATOM 856 C CA . ARG A 1 105 ? -3.389 3.338 -1.226 1.00 94.94 105 ARG A CA 1
ATOM 857 C C . ARG A 1 105 ? -4.222 4.624 -1.183 1.00 94.94 105 ARG A C 1
ATOM 859 O O . ARG A 1 105 ? -3.740 5.661 -1.644 1.00 94.94 105 ARG A O 1
ATOM 866 N N . PRO A 1 106 ? -5.437 4.615 -0.611 1.00 94.88 106 PRO A N 1
ATOM 867 C CA . PRO A 1 106 ? -6.270 5.806 -0.538 1.00 94.88 106 PRO A CA 1
ATOM 868 C C . PRO A 1 106 ? -5.617 6.892 0.320 1.00 94.88 106 PRO A C 1
ATOM 870 O O . PRO A 1 106 ? -4.993 6.613 1.348 1.00 94.88 106 PRO A O 1
ATOM 873 N N . TYR A 1 107 ? -5.788 8.145 -0.091 1.00 92.44 107 TYR A N 1
ATOM 874 C CA . TYR A 1 107 ? -5.178 9.293 0.567 1.00 92.44 107 TYR A CA 1
ATOM 875 C C . TYR A 1 107 ? -5.587 9.378 2.040 1.00 92.44 107 TYR A C 1
ATOM 877 O O . TYR A 1 107 ? -6.770 9.279 2.381 1.00 92.44 107 TYR A O 1
ATOM 885 N N . GLY A 1 108 ? -4.625 9.604 2.937 1.00 89.94 108 GLY A N 1
ATOM 886 C CA . GLY A 1 108 ? -4.876 9.798 4.369 1.00 89.94 108 GLY A CA 1
ATOM 887 C C . GLY A 1 108 ? -5.328 8.537 5.120 1.00 89.94 108 GLY A C 1
ATOM 888 O O . GLY A 1 108 ? -5.857 8.642 6.233 1.00 89.94 108 GLY A O 1
ATOM 889 N N . VAL A 1 109 ? -5.147 7.356 4.530 1.00 90.94 109 VAL A N 1
ATOM 890 C CA . VAL A 1 109 ? -5.233 6.069 5.229 1.00 90.94 109 VAL A CA 1
ATOM 891 C C . VAL A 1 109 ? -3.859 5.736 5.804 1.00 90.94 109 VAL A C 1
ATOM 893 O O . VAL A 1 109 ? -2.863 5.696 5.090 1.00 90.94 109 VAL A O 1
ATOM 896 N N . SER A 1 110 ? -3.784 5.507 7.114 1.00 91.56 110 SER A N 1
ATOM 897 C CA . SER A 1 110 ? -2.564 5.050 7.775 1.00 91.56 110 SER A CA 1
ATOM 898 C C . SER A 1 110 ? -2.885 4.340 9.091 1.00 91.56 110 SER A C 1
ATOM 900 O O . SER A 1 110 ? -3.937 4.538 9.704 1.00 91.56 110 SER A O 1
ATOM 902 N N . LYS A 1 111 ? -1.924 3.562 9.600 1.00 92.81 111 LYS A N 1
ATOM 903 C CA . LYS A 1 111 ? -2.042 2.920 10.919 1.00 92.81 111 LYS A CA 1
ATOM 904 C C . LYS A 1 111 ? -2.269 3.960 12.025 1.00 92.81 111 LYS A C 1
ATOM 906 O O . LYS A 1 111 ? -3.011 3.703 12.967 1.00 92.81 111 LYS A O 1
ATOM 911 N N . GLY A 1 112 ? -1.675 5.148 11.888 1.00 93.25 112 GLY A N 1
ATOM 912 C CA . GLY A 1 112 ? -1.858 6.259 12.822 1.00 93.25 112 GLY A CA 1
ATOM 913 C C . GLY A 1 112 ? -3.284 6.815 12.814 1.00 93.25 112 GLY A C 1
ATOM 914 O O . GLY A 1 112 ? -3.871 6.993 13.881 1.00 93.25 112 GLY A O 1
ATOM 915 N N . THR A 1 113 ? -3.873 7.029 11.632 1.00 91.44 113 THR A N 1
ATOM 916 C CA . THR A 1 113 ? -5.261 7.516 11.522 1.00 91.44 113 THR A CA 1
ATOM 917 C C . THR A 1 113 ? -6.265 6.475 12.023 1.00 91.44 113 THR A C 1
ATOM 919 O O . THR A 1 113 ? -7.233 6.838 12.697 1.00 91.44 113 THR A O 1
ATOM 922 N N . ALA A 1 114 ? -5.996 5.183 11.812 1.00 93.81 114 ALA A N 1
ATOM 923 C CA . ALA A 1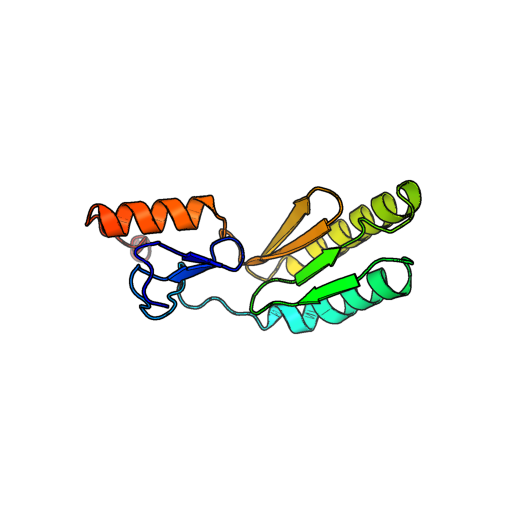 114 ? -6.786 4.100 12.394 1.00 93.81 114 ALA A CA 1
ATOM 924 C C . ALA A 1 114 ? -6.719 4.083 13.927 1.00 93.81 114 ALA A C 1
ATOM 926 O O . ALA A 1 114 ? -7.757 4.083 14.587 1.00 93.81 114 ALA A O 1
ATOM 927 N N . VAL A 1 115 ? -5.516 4.144 14.509 1.00 94.56 115 VAL A N 1
ATOM 928 C CA . VAL A 1 115 ? -5.338 4.180 15.971 1.00 94.56 115 VAL A CA 1
ATOM 929 C C . VAL A 1 115 ? -6.032 5.397 16.581 1.00 94.56 115 VAL A C 1
ATOM 931 O O . VAL A 1 115 ? -6.736 5.252 17.576 1.00 94.56 115 VAL A O 1
ATOM 934 N N . ALA A 1 116 ? -5.902 6.578 15.972 1.00 93.06 116 ALA A N 1
ATOM 935 C CA . ALA A 1 116 ? -6.589 7.777 16.446 1.00 93.06 116 ALA A CA 1
ATOM 936 C C . ALA A 1 116 ? -8.118 7.597 16.443 1.00 93.06 116 ALA A C 1
ATOM 938 O O . ALA A 1 116 ? -8.788 7.970 17.401 1.00 93.06 116 ALA A O 1
ATOM 939 N N . THR A 1 117 ? -8.670 6.992 15.387 1.00 91.69 117 THR A N 1
ATOM 940 C CA . THR A 1 117 ? -10.108 6.681 15.279 1.00 91.69 117 THR A CA 1
ATOM 941 C C . THR A 1 117 ? -10.559 5.694 16.357 1.00 91.69 117 THR A C 1
ATOM 943 O O . THR A 1 117 ? -11.570 5.919 17.017 1.00 91.69 117 THR A O 1
ATOM 946 N N . ILE A 1 118 ? -9.781 4.639 16.603 1.00 92.62 118 ILE A N 1
ATOM 947 C CA . ILE A 1 118 ? -10.067 3.657 17.658 1.00 92.62 118 ILE A CA 1
ATOM 948 C C . ILE A 1 118 ? -10.017 4.308 19.047 1.00 92.62 118 ILE A C 1
ATOM 950 O O . ILE A 1 118 ? -10.894 4.055 19.871 1.00 92.62 118 ILE A O 1
ATOM 954 N N . ILE A 1 119 ? -9.033 5.173 19.314 1.00 93.81 119 ILE A N 1
ATOM 955 C CA . ILE A 1 119 ? -8.939 5.906 20.586 1.00 93.81 119 ILE A CA 1
ATOM 956 C C . ILE A 1 119 ? -10.173 6.785 20.799 1.00 93.81 119 ILE A C 1
ATOM 958 O O . ILE A 1 119 ? -10.715 6.803 21.905 1.00 93.81 119 ILE A O 1
ATOM 962 N N . ASP A 1 120 ? -10.635 7.491 19.766 1.00 92.44 120 ASP A N 1
ATOM 963 C CA . ASP A 1 120 ? -11.828 8.336 19.859 1.00 92.44 120 ASP A CA 1
ATOM 964 C C . ASP A 1 120 ? -13.090 7.503 20.143 1.00 92.44 120 ASP A C 1
ATOM 966 O O . ASP A 1 120 ? -13.863 7.857 21.038 1.00 92.44 120 ASP A O 1
ATOM 970 N N . LEU A 1 121 ? -13.230 6.333 19.504 1.00 90.25 121 LEU A N 1
ATOM 971 C CA . LEU A 1 121 ? -14.306 5.373 19.780 1.00 90.25 121 LEU A CA 1
ATOM 972 C 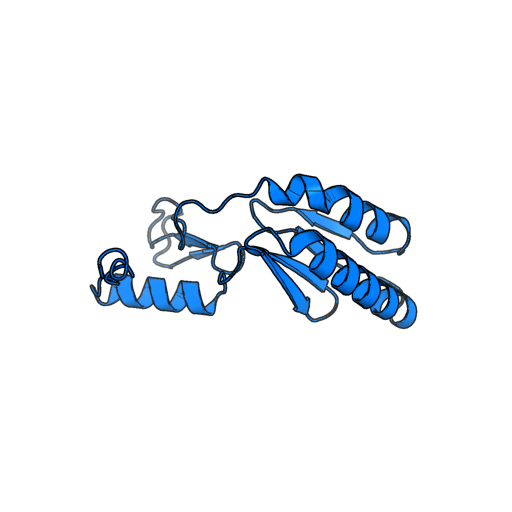C . LEU A 1 121 ? -14.273 4.840 21.220 1.00 90.25 121 LEU A C 1
ATOM 974 O O . LEU A 1 121 ? -15.317 4.767 21.866 1.00 90.25 121 LEU A O 1
ATOM 978 N N . ILE A 1 122 ? -13.093 4.483 21.736 1.00 91.12 122 ILE A N 1
ATOM 979 C CA . ILE A 1 122 ? -12.924 4.007 23.121 1.00 91.12 122 ILE A CA 1
ATOM 980 C C . ILE A 1 122 ? -13.219 5.130 24.123 1.00 91.12 122 ILE A C 1
ATOM 982 O O . ILE A 1 122 ? -13.831 4.889 25.161 1.00 91.12 122 ILE A O 1
ATOM 986 N N . SER A 1 123 ? -12.799 6.357 23.813 1.00 91.69 123 SER A N 1
ATOM 987 C CA . SER A 1 123 ? -12.958 7.519 24.697 1.00 91.69 123 SER A CA 1
ATOM 988 C C . SER A 1 123 ? -14.366 8.121 24.655 1.00 91.69 123 SER A C 1
ATOM 990 O O . SER A 1 123 ? -14.648 9.048 25.412 1.00 91.69 123 SER A O 1
ATOM 992 N N . GLY A 1 124 ? -15.238 7.652 23.754 1.00 83.19 124 GLY A N 1
ATOM 993 C CA . GLY A 1 124 ? -16.557 8.242 23.522 1.00 83.19 124 GLY A CA 1
ATOM 994 C C . GLY A 1 124 ? -16.511 9.642 22.896 1.00 83.19 124 GLY A C 1
ATOM 995 O O . GLY A 1 124 ? -17.497 10.372 22.969 1.00 83.19 124 GLY A O 1
ATOM 996 N N . ARG A 1 125 ? -15.384 10.039 22.287 1.00 71.44 125 ARG A N 1
ATOM 997 C CA . ARG A 1 125 ? -15.278 11.306 21.553 1.00 71.44 125 ARG A CA 1
ATOM 998 C C . ARG A 1 125 ? -15.802 11.097 20.138 1.00 71.44 125 ARG A C 1
ATOM 1000 O O . ARG A 1 125 ? -15.250 10.305 19.380 1.00 71.44 125 ARG A O 1
ATOM 1007 N N . LYS A 1 126 ? -16.857 11.816 19.762 1.00 55.34 126 LYS A N 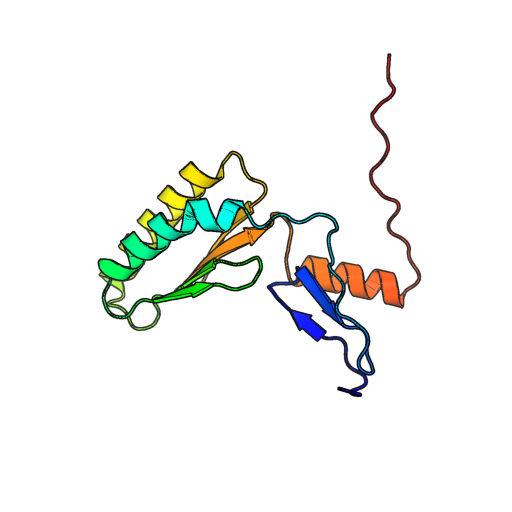1
ATOM 1008 C CA . LYS A 1 126 ? -17.269 11.916 18.358 1.00 55.34 126 LYS A CA 1
ATOM 1009 C C . LYS A 1 126 ? -16.343 12.925 17.674 1.00 55.34 126 LYS A C 1
ATOM 1011 O O . LYS A 1 126 ? -16.169 14.020 18.202 1.00 55.34 126 LYS A O 1
ATOM 1016 N N . ARG A 1 127 ? -15.751 12.578 16.525 1.00 56.00 127 ARG A N 1
ATOM 1017 C CA . ARG A 1 127 ? -15.223 13.612 15.625 1.00 56.00 127 ARG A CA 1
ATOM 1018 C C . ARG A 1 127 ? -16.428 14.332 15.041 1.00 56.00 127 ARG A C 1
ATOM 1020 O O . ARG A 1 127 ? -17.227 13.707 14.350 1.00 56.00 127 ARG A O 1
ATOM 1027 N N . GLU A 1 128 ? -16.591 15.603 15.379 1.00 44.09 128 GLU A N 1
ATOM 1028 C CA . GLU A 1 128 ? -17.462 16.483 14.608 1.00 44.09 128 GLU A CA 1
ATOM 1029 C C . GLU A 1 128 ? -16.864 16.567 13.201 1.00 44.09 128 GLU A C 1
ATOM 1031 O O . GLU A 1 128 ? -15.664 16.809 13.037 1.00 44.09 128 GLU A O 1
ATOM 1036 N N . GLY A 1 129 ? -17.672 16.207 12.204 1.00 43.16 129 GLY A N 1
ATOM 1037 C CA . GLY A 1 129 ? -17.286 16.273 10.804 1.00 43.16 129 GLY A CA 1
ATOM 1038 C C . GLY A 1 129 ? -16.934 17.706 10.436 1.00 43.16 129 GLY A C 1
ATOM 1039 O O . GLY A 1 129 ? -17.539 18.653 10.932 1.00 43.16 129 GLY A O 1
ATOM 1040 N N . ALA A 1 130 ? -15.937 17.854 9.571 1.00 43.91 130 ALA A N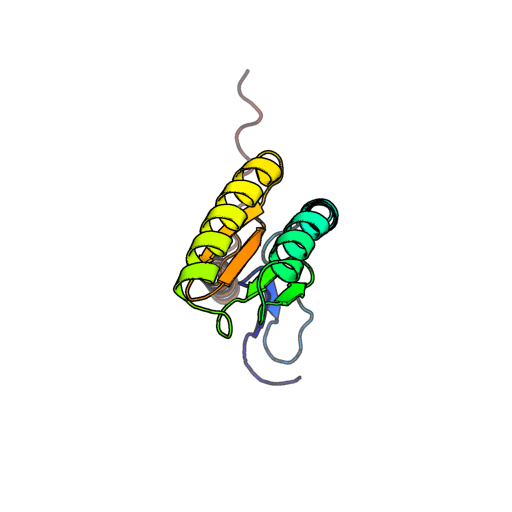 1
ATOM 1041 C CA . ALA A 1 130 ? -15.664 19.105 8.891 1.00 43.91 130 ALA A CA 1
ATOM 1042 C C . ALA A 1 130 ? -16.786 19.373 7.871 1.00 43.91 130 ALA A C 1
ATOM 1044 O O . ALA A 1 130 ? -16.612 19.159 6.678 1.00 43.91 130 ALA A O 1
ATOM 1045 N N . GLU A 1 131 ? -17.943 19.804 8.358 1.00 49.06 131 GLU A N 1
ATOM 1046 C CA . GLU A 1 131 ? -18.952 20.534 7.596 1.00 49.06 131 GLU A CA 1
ATOM 1047 C C . GLU A 1 131 ? -19.033 21.920 8.230 1.00 49.06 131 GLU A C 1
ATOM 1049 O O . GLU A 1 131 ? -19.700 22.096 9.238 1.00 49.06 131 GLU A O 1
ATOM 1054 N N . ASP A 1 132 ? -18.259 22.868 7.701 1.00 46.09 132 ASP A N 1
ATOM 1055 C CA . ASP A 1 132 ? -18.544 24.304 7.808 1.00 46.09 132 ASP A CA 1
ATOM 1056 C C . ASP A 1 132 ? -17.520 25.077 6.969 1.00 46.09 132 ASP A C 1
ATOM 1058 O O . ASP A 1 132 ? -16.486 25.513 7.464 1.00 46.09 132 ASP A O 1
ATOM 1062 N N . THR A 1 133 ? -17.801 25.193 5.670 1.00 42.31 133 THR A N 1
ATOM 1063 C CA . THR A 1 133 ? -17.612 26.421 4.871 1.00 42.31 133 THR A CA 1
ATOM 1064 C C . THR A 1 133 ? -18.288 26.246 3.508 1.00 42.31 133 THR A C 1
ATOM 1066 O O . THR A 1 133 ? -17.661 26.255 2.452 1.00 42.31 133 THR A O 1
ATOM 1069 N N . ALA A 1 134 ? -19.607 26.099 3.523 1.00 44.22 134 ALA A N 1
ATOM 1070 C CA . ALA A 1 134 ? -20.436 26.362 2.354 1.00 44.22 134 ALA A CA 1
ATOM 1071 C C . ALA A 1 134 ? -21.617 27.227 2.788 1.00 44.22 134 ALA A C 1
ATOM 1073 O O . ALA A 1 134 ? -22.748 26.786 2.724 1.00 44.22 134 ALA A O 1
ATOM 1074 N N . ASP A 1 135 ? -21.313 28.416 3.312 1.00 43.88 135 ASP A N 1
ATOM 1075 C CA . ASP A 1 135 ? -22.200 29.582 3.295 1.00 43.88 135 ASP A CA 1
ATOM 1076 C C . ASP A 1 135 ? -21.408 30.805 3.786 1.00 43.88 135 ASP A C 1
ATOM 1078 O O . ASP A 1 135 ? -21.321 31.107 4.976 1.00 43.88 135 ASP A O 1
ATOM 1082 N N . ALA A 1 136 ? -20.779 31.496 2.840 1.00 39.81 136 ALA A N 1
ATOM 1083 C CA . ALA A 1 136 ? -20.398 32.895 2.974 1.00 39.81 136 ALA A CA 1
ATOM 1084 C C . ALA A 1 136 ? -20.538 33.536 1.586 1.00 39.81 136 ALA A C 1
ATOM 1086 O O . ALA A 1 136 ? -19.649 33.387 0.752 1.00 39.81 136 ALA A O 1
ATOM 1087 N N . GLU A 1 137 ? -21.723 34.127 1.393 1.00 40.56 137 GLU A N 1
ATOM 1088 C CA . GLU A 1 137 ? -22.143 35.197 0.460 1.00 40.56 137 GLU A CA 1
ATOM 1089 C C . GLU A 1 137 ? -21.486 35.323 -0.927 1.00 40.56 137 GLU A C 1
ATOM 1091 O O . GLU A 1 137 ? -20.285 35.658 -1.032 1.00 40.56 137 GLU A O 1
#